Protein AF-A0A520JBQ4-F1 (afdb_monomer_lite)

Radius of gyration: 20.05 Å; chains: 1; bounding box: 49×31×52 Å

Sequence 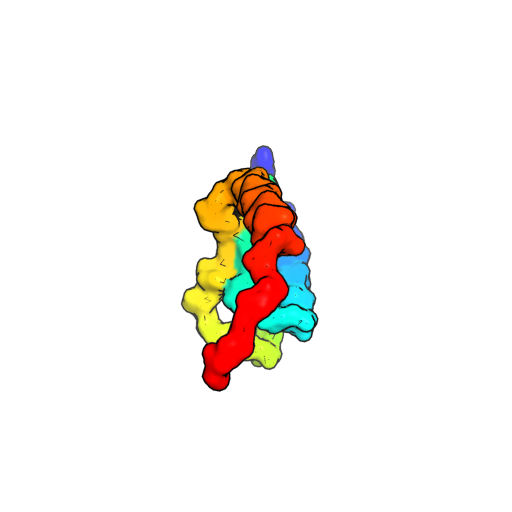(109 aa):
FAPADHPVWTGVAEALGQLCHTLVLTGIPRRIVIGGGVMGAGHLFPRVRAALTRSLGGYIALPEPTLVDTFVVPPALGGNAGPLGAIILGGQALGDSVGGSGSSAFMSY

Foldseek 3Di:
DDDPPDPVLLVVLLVLLVVVLVCCVPPVDPAAEDADPVVVPVSSLVSNLVNVVVVCVPVDCPPDPVCSDVHYYYDPCHPCPVVVVVVVVVVVVVVVVVVVPDDDDDDDD

Structure (mmCIF, N/CA/C/O backbone):
data_AF-A0A520JBQ4-F1
#
_entry.id   AF-A0A520JBQ4-F1
#
loop_
_atom_site.group_PDB
_atom_site.id
_atom_site.type_symbol
_atom_site.label_atom_id
_atom_site.label_alt_id
_atom_site.label_comp_id
_atom_site.label_asym_id
_atom_site.label_entity_id
_atom_site.label_seq_id
_atom_site.pdbx_PDB_ins_code
_atom_site.Cartn_x
_atom_site.Cartn_y
_atom_site.Cartn_z
_atom_site.occupancy
_atom_site.B_iso_or_equiv
_atom_site.auth_seq_id
_atom_site.auth_comp_id
_atom_site.auth_asym_id
_atom_site.auth_atom_id
_atom_site.pdbx_PDB_model_num
ATOM 1 N N . PHE A 1 1 ? 4.082 7.620 -19.250 1.00 69.38 1 PHE A N 1
ATOM 2 C CA . PHE A 1 1 ? 4.664 6.830 -18.142 1.00 69.38 1 PHE A CA 1
ATOM 3 C C . PHE A 1 1 ? 5.820 6.015 -18.707 1.00 69.38 1 PHE A C 1
ATOM 5 O O . PHE A 1 1 ? 5.753 5.692 -19.888 1.00 69.38 1 PHE A O 1
ATOM 12 N N . ALA A 1 2 ? 6.878 5.738 -17.939 1.00 85.75 2 ALA A N 1
ATOM 13 C CA . ALA A 1 2 ? 8.013 4.969 -18.460 1.00 85.75 2 ALA A CA 1
ATOM 14 C C . ALA A 1 2 ? 7.601 3.511 -18.788 1.00 85.75 2 ALA A C 1
ATOM 16 O O . ALA A 1 2 ? 6.736 2.972 -18.089 1.00 85.75 2 ALA A O 1
ATOM 17 N N . PRO A 1 3 ? 8.197 2.868 -19.813 1.00 91.19 3 PRO A N 1
ATOM 18 C CA . PRO A 1 3 ? 7.988 1.448 -20.123 1.00 91.19 3 PRO A CA 1
ATOM 19 C C . PRO A 1 3 ? 8.276 0.526 -18.929 1.00 91.19 3 PRO A C 1
ATOM 21 O O . PRO A 1 3 ? 9.061 0.885 -18.055 1.00 91.19 3 PRO A O 1
ATOM 24 N N . ALA A 1 4 ? 7.651 -0.654 -18.861 1.00 89.25 4 ALA A N 1
ATOM 25 C CA . ALA A 1 4 ? 7.715 -1.541 -17.687 1.00 89.25 4 ALA A CA 1
ATOM 26 C C . ALA A 1 4 ? 9.117 -2.109 -17.386 1.00 89.25 4 ALA A C 1
ATOM 28 O O . ALA A 1 4 ? 9.408 -2.503 -16.254 1.00 89.25 4 ALA A O 1
ATOM 29 N N . ASP A 1 5 ? 9.980 -2.162 -18.389 1.00 91.69 5 ASP A N 1
ATOM 30 C CA . ASP A 1 5 ? 11.382 -2.578 -18.354 1.00 91.69 5 ASP A CA 1
ATOM 31 C C . ASP A 1 5 ? 12.347 -1.435 -17.998 1.00 91.69 5 ASP A C 1
ATOM 33 O O . ASP A 1 5 ? 13.524 -1.676 -17.740 1.00 91.69 5 ASP A O 1
ATOM 37 N N . HIS A 1 6 ? 11.858 -0.194 -17.913 1.00 95.00 6 HIS A N 1
ATOM 38 C CA . HIS A 1 6 ? 12.690 0.955 -17.573 1.00 95.00 6 HIS A CA 1
ATOM 39 C C . HIS A 1 6 ? 13.306 0.814 -16.160 1.00 95.00 6 HIS A C 1
ATOM 41 O O . HIS A 1 6 ? 12.581 0.530 -15.198 1.00 95.00 6 HIS A O 1
ATOM 47 N N . PRO A 1 7 ? 14.614 1.092 -15.974 1.00 93.88 7 PRO A N 1
ATOM 48 C CA . PRO A 1 7 ? 15.334 0.836 -14.718 1.00 93.88 7 PRO A CA 1
ATOM 49 C C . PRO A 1 7 ? 14.810 1.626 -13.510 1.00 93.88 7 PRO A C 1
ATOM 51 O O . PRO A 1 7 ? 15.007 1.217 -12.367 1.00 93.88 7 PRO A O 1
ATOM 54 N N . VAL A 1 8 ? 14.088 2.730 -13.744 1.00 94.44 8 VAL A N 1
ATOM 55 C CA . VAL A 1 8 ? 13.431 3.522 -12.682 1.00 94.44 8 VAL A CA 1
ATOM 56 C C . VAL A 1 8 ? 12.547 2.666 -11.770 1.00 94.44 8 VAL A C 1
ATOM 58 O O . VAL A 1 8 ? 12.450 2.932 -10.574 1.00 94.44 8 VAL A O 1
ATOM 61 N N . TRP A 1 9 ? 11.928 1.612 -12.311 1.00 94.12 9 TRP A N 1
ATOM 62 C CA . TRP A 1 9 ? 10.999 0.782 -11.552 1.00 94.12 9 TRP A CA 1
ATOM 63 C C . TRP A 1 9 ? 11.669 -0.050 -10.469 1.00 94.12 9 TRP A C 1
ATOM 65 O O . TRP A 1 9 ? 10.999 -0.404 -9.502 1.00 94.12 9 TRP A O 1
ATOM 75 N N . THR A 1 10 ? 12.966 -0.329 -10.596 1.00 94.56 10 THR A N 1
ATOM 76 C CA . THR A 1 10 ? 13.732 -1.022 -9.556 1.00 94.56 10 THR A CA 1
ATOM 77 C C . THR A 1 10 ? 13.798 -0.165 -8.297 1.00 94.56 10 THR A C 1
ATOM 79 O O . THR A 1 10 ? 13.336 -0.601 -7.246 1.00 94.56 10 THR A O 1
ATOM 82 N N . GLY A 1 11 ? 14.247 1.089 -8.419 1.00 96.25 11 GLY A N 1
ATOM 83 C CA . GLY A 1 11 ? 14.330 2.006 -7.278 1.00 96.25 11 GLY A CA 1
ATOM 84 C C . GLY A 1 11 ? 12.961 2.328 -6.671 1.00 96.25 11 GLY A C 1
ATOM 85 O O . GLY A 1 11 ? 12.813 2.363 -5.452 1.00 96.25 11 GLY A O 1
ATOM 86 N N . VAL A 1 12 ? 11.926 2.488 -7.507 1.00 95.81 12 VAL A N 1
ATOM 87 C CA . VAL A 1 12 ? 10.544 2.685 -7.029 1.00 95.81 12 VAL A CA 1
ATOM 88 C C . VAL A 1 12 ? 10.062 1.480 -6.218 1.00 95.81 12 VAL A C 1
ATOM 90 O O . VAL A 1 12 ? 9.497 1.652 -5.138 1.00 95.81 12 VAL A O 1
ATOM 93 N N . ALA A 1 13 ? 10.289 0.260 -6.712 1.00 95.31 13 ALA A N 1
ATOM 94 C CA . ALA A 1 13 ? 9.874 -0.952 -6.016 1.00 95.31 13 ALA A CA 1
ATOM 95 C C . ALA A 1 13 ? 10.630 -1.158 -4.696 1.00 95.31 13 ALA A C 1
ATOM 97 O O . ALA A 1 13 ? 10.021 -1.580 -3.715 1.00 95.31 13 ALA A O 1
ATOM 98 N N . GLU A 1 14 ? 11.924 -0.835 -4.652 1.00 96.38 14 GLU A N 1
ATOM 99 C CA . GLU A 1 14 ? 12.738 -0.895 -3.433 1.00 96.38 14 GLU A CA 1
ATOM 100 C C . GLU A 1 14 ? 12.262 0.104 -2.378 1.00 96.38 14 GLU A C 1
ATOM 102 O O . GLU A 1 14 ? 12.025 -0.283 -1.233 1.00 96.38 14 GLU A O 1
ATOM 107 N N . ALA A 1 15 ? 12.027 1.360 -2.768 1.00 97.00 15 ALA A N 1
ATOM 108 C CA . ALA A 1 15 ? 11.523 2.387 -1.860 1.00 97.00 15 ALA A CA 1
ATOM 109 C C . ALA A 1 15 ? 10.153 2.009 -1.270 1.00 97.00 15 ALA A C 1
ATOM 111 O O . ALA A 1 15 ? 9.936 2.108 -0.061 1.00 97.00 15 ALA A O 1
ATOM 112 N N . LEU A 1 16 ? 9.234 1.519 -2.106 1.00 96.06 16 LEU A N 1
ATOM 113 C CA . LEU A 1 16 ? 7.917 1.057 -1.661 1.00 96.06 16 LEU A CA 1
ATOM 114 C C . LEU A 1 16 ? 7.998 -0.218 -0.811 1.00 96.06 16 LEU A C 1
ATOM 116 O O . LEU A 1 16 ? 7.237 -0.362 0.146 1.00 96.06 16 LEU A O 1
ATOM 120 N N . GLY A 1 17 ? 8.923 -1.128 -1.122 1.00 94.88 17 GLY A N 1
ATOM 121 C CA . GLY A 1 17 ? 9.202 -2.304 -0.301 1.00 94.88 17 GLY A CA 1
ATOM 122 C C . GLY A 1 17 ? 9.662 -1.914 1.104 1.00 94.88 17 GLY A C 1
ATOM 123 O O . GLY A 1 17 ? 9.151 -2.453 2.085 1.00 94.88 17 GLY A O 1
ATOM 124 N N . GLN A 1 18 ? 10.546 -0.918 1.213 1.00 96.44 18 GLN A N 1
ATOM 125 C CA . GLN A 1 18 ? 11.027 -0.414 2.499 1.00 96.44 18 GLN A CA 1
ATOM 126 C C . GLN A 1 18 ? 9.945 0.339 3.283 1.00 96.44 18 GLN A C 1
ATOM 128 O O . GLN A 1 18 ? 9.842 0.181 4.498 1.00 96.44 18 GLN A O 1
ATOM 133 N N . LEU A 1 19 ? 9.080 1.097 2.601 1.00 96.19 19 LEU A N 1
ATOM 134 C CA . LEU A 1 19 ? 7.882 1.671 3.219 1.00 96.19 19 LEU A CA 1
ATOM 135 C C . LEU A 1 19 ? 7.006 0.571 3.838 1.00 96.19 19 LEU A C 1
ATOM 137 O O . LEU A 1 19 ? 6.600 0.677 4.995 1.00 96.19 19 LEU A O 1
ATOM 141 N N . CYS A 1 20 ? 6.739 -0.500 3.086 1.00 94.06 20 CYS A N 1
ATOM 142 C CA . CYS A 1 20 ? 5.947 -1.622 3.580 1.00 94.06 20 CYS A CA 1
ATOM 143 C C . CYS A 1 20 ? 6.625 -2.318 4.768 1.00 94.06 20 CYS A C 1
ATOM 145 O O . CYS A 1 20 ? 5.937 -2.661 5.723 1.00 94.06 20 CYS A O 1
ATOM 147 N N . HIS A 1 21 ? 7.951 -2.487 4.744 1.00 93.88 21 HIS A N 1
ATOM 148 C CA . HIS A 1 21 ? 8.714 -3.048 5.862 1.00 93.88 21 HIS A CA 1
ATOM 149 C C . HIS A 1 21 ? 8.464 -2.247 7.142 1.00 93.88 21 HIS A C 1
ATOM 151 O O . HIS A 1 21 ? 8.103 -2.817 8.170 1.00 93.88 21 HIS A O 1
ATOM 157 N N . THR A 1 22 ? 8.589 -0.919 7.069 1.00 95.44 22 THR A N 1
ATOM 158 C CA . THR A 1 22 ? 8.346 -0.037 8.216 1.00 95.44 22 THR A CA 1
ATOM 159 C C . THR A 1 22 ? 6.928 -0.204 8.752 1.00 95.44 22 THR A C 1
ATOM 161 O O . THR A 1 22 ? 6.750 -0.353 9.958 1.00 95.44 22 THR A O 1
ATOM 164 N N . LEU A 1 23 ? 5.914 -0.240 7.881 1.00 94.06 23 LEU A N 1
ATOM 165 C CA . LEU A 1 23 ? 4.524 -0.475 8.294 1.00 94.06 23 LEU A CA 1
ATOM 166 C C . LEU A 1 23 ? 4.338 -1.838 8.971 1.00 94.06 23 LEU A C 1
ATOM 168 O O . LEU A 1 23 ? 3.632 -1.927 9.971 1.00 94.06 23 LEU A O 1
ATOM 172 N N . VAL A 1 24 ? 4.984 -2.887 8.456 1.00 91.19 24 VAL A N 1
ATOM 173 C CA . VAL A 1 24 ? 4.933 -4.231 9.043 1.00 91.19 24 VAL A CA 1
ATOM 174 C C . VAL A 1 24 ? 5.508 -4.235 10.459 1.00 91.19 24 VAL A C 1
ATOM 176 O O . VAL A 1 24 ? 4.843 -4.723 11.370 1.00 91.19 24 VAL A O 1
ATOM 179 N N . LEU A 1 25 ? 6.696 -3.658 10.657 1.00 91.69 25 LEU A N 1
ATOM 180 C CA . LEU A 1 25 ? 7.369 -3.666 11.961 1.00 91.69 25 LEU A CA 1
ATOM 181 C C . LEU A 1 25 ? 6.731 -2.729 12.993 1.00 91.69 25 LEU A C 1
ATOM 183 O O . LEU A 1 25 ? 6.898 -2.947 14.189 1.00 91.69 25 LEU A O 1
ATOM 187 N N . THR A 1 26 ? 6.019 -1.690 12.554 1.00 93.38 26 THR A N 1
ATOM 188 C CA . THR A 1 26 ? 5.438 -0.685 13.461 1.00 93.38 26 THR A CA 1
ATOM 189 C C . THR A 1 26 ? 3.964 -0.918 13.757 1.00 93.38 26 THR A C 1
ATOM 191 O O . THR A 1 26 ? 3.522 -0.677 14.876 1.00 93.38 26 THR A O 1
ATOM 194 N N . GLY A 1 27 ? 3.192 -1.367 12.766 1.00 87.81 27 GLY A N 1
ATOM 195 C CA . GLY A 1 27 ? 1.733 -1.428 12.853 1.00 87.81 27 GLY A CA 1
ATOM 196 C C . GLY A 1 27 ? 1.142 -2.833 12.808 1.00 87.81 27 GLY A C 1
ATOM 197 O O . GLY A 1 27 ? -0.060 -2.961 13.020 1.00 87.81 27 GLY A O 1
ATOM 198 N N . ILE A 1 28 ? 1.944 -3.862 12.498 1.00 87.06 28 ILE A N 1
ATOM 199 C CA . ILE A 1 28 ? 1.508 -5.263 12.322 1.00 87.06 28 ILE A CA 1
ATOM 200 C C . ILE A 1 28 ? 0.168 -5.339 11.548 1.00 87.06 28 ILE A C 1
ATOM 202 O O . ILE A 1 28 ? -0.832 -5.877 12.035 1.00 87.06 28 ILE A O 1
ATOM 206 N N . PRO A 1 29 ? 0.084 -4.729 10.349 1.00 88.69 29 PRO A N 1
ATOM 207 C CA . PRO A 1 29 ? -1.169 -4.633 9.626 1.00 88.69 29 PRO A CA 1
ATOM 208 C C . PRO A 1 29 ? -1.599 -6.019 9.148 1.00 88.69 29 PRO A C 1
ATOM 210 O O . PRO A 1 29 ? -0.773 -6.862 8.817 1.00 88.69 29 PRO A O 1
ATOM 213 N N . ARG A 1 30 ? -2.910 -6.236 9.018 1.00 87.88 30 ARG A N 1
ATOM 214 C CA . ARG A 1 30 ? -3.447 -7.444 8.363 1.00 87.88 30 ARG A CA 1
ATOM 215 C C . ARG A 1 30 ? -3.393 -7.362 6.834 1.00 87.88 30 ARG A C 1
ATOM 217 O O . ARG A 1 30 ? -3.458 -8.386 6.162 1.00 87.88 30 ARG A O 1
ATOM 224 N N . ARG A 1 31 ? -3.348 -6.143 6.288 1.00 88.94 31 ARG A N 1
ATOM 225 C CA . ARG A 1 31 ? -3.325 -5.840 4.852 1.00 88.94 31 ARG A CA 1
ATOM 226 C C . ARG A 1 31 ? -2.835 -4.410 4.631 1.00 88.94 31 ARG A C 1
ATOM 228 O O . ARG A 1 31 ? -3.216 -3.511 5.374 1.00 88.94 31 ARG A O 1
ATOM 235 N N . ILE A 1 32 ? -2.058 -4.206 3.576 1.00 92.38 32 ILE A N 1
ATOM 236 C CA . ILE A 1 32 ? -1.599 -2.913 3.074 1.00 92.38 32 ILE A CA 1
ATOM 237 C C . ILE A 1 32 ? -2.254 -2.680 1.708 1.00 92.38 32 ILE A C 1
ATOM 239 O O . ILE A 1 32 ? -2.016 -3.412 0.747 1.00 92.38 32 ILE A O 1
ATOM 243 N N . VAL A 1 33 ? -3.101 -1.657 1.616 1.00 93.44 33 VAL A N 1
ATOM 244 C CA . VAL A 1 33 ? -3.752 -1.261 0.361 1.00 93.44 33 VAL A CA 1
ATOM 245 C C . VAL A 1 33 ? -3.011 -0.056 -0.202 1.00 93.44 33 VAL A C 1
ATOM 247 O O . VAL A 1 33 ? -2.949 0.977 0.461 1.00 93.44 33 VAL A O 1
ATOM 250 N N . ILE A 1 34 ? -2.455 -0.171 -1.410 1.00 92.38 34 ILE A N 1
ATOM 251 C CA . ILE A 1 34 ? -1.683 0.913 -2.035 1.00 92.38 34 ILE A CA 1
ATOM 252 C C . ILE A 1 34 ? -2.331 1.315 -3.358 1.00 92.38 34 ILE A C 1
ATOM 254 O O . ILE A 1 34 ? -2.440 0.512 -4.282 1.00 92.38 34 ILE A O 1
ATOM 258 N N . GLY A 1 35 ? -2.771 2.572 -3.431 1.00 89.56 35 GLY A N 1
ATOM 259 C CA . GLY A 1 35 ? -3.324 3.196 -4.634 1.00 89.56 35 GLY A CA 1
ATOM 260 C C . GLY A 1 35 ? -2.404 4.272 -5.219 1.00 89.56 35 GLY A C 1
ATOM 261 O O . GLY A 1 35 ? -1.197 4.286 -4.983 1.00 89.56 35 GLY A O 1
ATOM 262 N N . GLY A 1 36 ? -2.995 5.205 -5.966 1.00 87.69 36 GLY A N 1
ATOM 263 C CA . GLY A 1 36 ? -2.280 6.309 -6.614 1.00 87.69 36 GLY A CA 1
ATOM 264 C C . GLY A 1 36 ? -1.752 5.961 -8.009 1.00 87.69 36 GLY A C 1
ATOM 265 O O . GLY A 1 36 ? -1.643 4.796 -8.386 1.00 87.69 36 GLY A O 1
ATOM 266 N N . GLY A 1 37 ? -1.427 6.994 -8.794 1.00 85.62 37 GLY A N 1
ATOM 267 C CA . GLY A 1 37 ? -1.080 6.840 -10.215 1.00 85.62 37 GLY A CA 1
ATOM 268 C C . GLY A 1 37 ? 0.155 5.972 -10.471 1.00 85.62 37 GLY A C 1
ATOM 269 O O . GLY A 1 37 ? 0.210 5.277 -11.480 1.00 85.62 37 GLY A O 1
ATOM 270 N N . VAL A 1 38 ? 1.110 5.952 -9.535 1.00 87.69 38 VAL A N 1
ATOM 271 C CA . VAL A 1 38 ? 2.327 5.135 -9.653 1.00 87.69 38 VAL A CA 1
ATOM 272 C C . VAL A 1 38 ? 2.012 3.648 -9.550 1.00 87.69 38 VAL A C 1
ATOM 274 O O . VAL A 1 38 ? 2.389 2.879 -10.429 1.00 87.69 38 VAL A O 1
ATOM 277 N N . MET A 1 39 ? 1.242 3.249 -8.537 1.00 90.81 39 MET A N 1
ATOM 278 C CA . MET A 1 39 ? 0.818 1.856 -8.360 1.00 90.81 39 MET A CA 1
ATOM 279 C C . MET A 1 39 ? -0.281 1.423 -9.337 1.00 90.81 39 MET A C 1
ATOM 281 O O . MET A 1 39 ? -0.629 0.245 -9.379 1.00 90.81 39 MET A O 1
ATOM 285 N N . GLY A 1 40 ? -0.786 2.340 -10.172 1.00 81.75 40 GLY A N 1
ATOM 286 C CA . GLY A 1 40 ? -1.606 2.006 -11.339 1.00 81.75 40 GLY A CA 1
ATOM 287 C C . GLY A 1 40 ? -0.849 1.181 -12.387 1.00 81.75 40 GLY A C 1
ATOM 288 O O . GLY A 1 40 ? -1.464 0.465 -13.176 1.00 81.75 40 GLY A O 1
ATOM 289 N N . ALA A 1 41 ? 0.488 1.215 -12.375 1.00 82.94 41 ALA A N 1
ATOM 290 C CA . ALA A 1 41 ? 1.309 0.314 -13.167 1.00 82.94 41 ALA A CA 1
ATOM 291 C C . ALA A 1 41 ? 1.326 -1.091 -12.536 1.00 82.94 41 ALA A C 1
ATOM 293 O O . ALA A 1 41 ? 2.157 -1.395 -11.683 1.00 82.94 41 ALA A O 1
ATOM 294 N N . GLY A 1 42 ? 0.418 -1.972 -12.975 1.00 81.38 42 GLY A N 1
ATOM 295 C CA . GLY A 1 42 ? 0.187 -3.291 -12.359 1.00 81.38 42 GLY A CA 1
ATOM 296 C C . GLY A 1 42 ? 1.425 -4.193 -12.217 1.00 81.38 42 GLY A C 1
ATOM 297 O O . GLY A 1 42 ? 1.483 -5.017 -11.307 1.00 81.38 42 GLY A O 1
ATOM 298 N N . HIS A 1 43 ? 2.457 -3.991 -13.042 1.00 89.44 43 HIS A N 1
ATOM 299 C CA . HIS A 1 43 ? 3.730 -4.714 -12.951 1.00 89.44 43 HIS A CA 1
ATOM 300 C C . HIS A 1 43 ? 4.549 -4.384 -11.685 1.00 89.44 43 HIS A C 1
ATOM 302 O O . HIS A 1 43 ? 5.513 -5.088 -11.380 1.00 89.44 43 HIS A O 1
ATOM 308 N N . LEU A 1 44 ? 4.204 -3.320 -10.949 1.00 92.75 44 LEU A N 1
ATOM 309 C CA . LEU A 1 44 ? 4.903 -2.938 -9.722 1.00 92.75 44 LEU A CA 1
ATOM 310 C C . LEU A 1 44 ? 4.525 -3.797 -8.521 1.00 92.75 44 LEU A C 1
ATOM 312 O O . LEU A 1 44 ? 5.386 -4.017 -7.673 1.00 92.75 44 LEU A O 1
ATOM 316 N N . PHE A 1 45 ? 3.301 -4.327 -8.446 1.00 92.56 45 PHE A N 1
ATOM 317 C CA . PHE A 1 45 ? 2.882 -5.134 -7.295 1.00 92.56 45 PHE A CA 1
ATOM 318 C C . PHE A 1 45 ? 3.818 -6.327 -7.045 1.00 92.56 45 PHE A C 1
ATOM 320 O O . PHE A 1 45 ? 4.358 -6.410 -5.942 1.00 92.56 45 PHE A O 1
ATOM 327 N N . PRO A 1 46 ? 4.128 -7.188 -8.036 1.00 91.50 46 PRO A N 1
ATOM 328 C CA . PRO A 1 46 ? 5.085 -8.278 -7.833 1.00 91.50 46 PRO A CA 1
ATOM 329 C C . PRO A 1 46 ? 6.476 -7.798 -7.389 1.00 91.50 46 PRO A C 1
ATOM 331 O O . PRO A 1 46 ? 7.108 -8.424 -6.540 1.00 91.50 46 PRO A O 1
ATOM 334 N N . ARG A 1 47 ? 6.949 -6.659 -7.915 1.00 93.56 47 ARG A N 1
ATOM 335 C CA . ARG A 1 47 ? 8.275 -6.108 -7.586 1.00 93.56 47 ARG A CA 1
ATOM 336 C C . ARG A 1 47 ? 8.344 -5.580 -6.153 1.00 93.56 47 ARG A C 1
ATOM 338 O O . ARG A 1 47 ? 9.309 -5.874 -5.451 1.00 93.56 47 ARG A O 1
ATOM 345 N N . VAL A 1 48 ? 7.317 -4.852 -5.709 1.00 93.69 48 VAL A N 1
ATOM 346 C CA . VAL A 1 48 ? 7.201 -4.334 -4.335 1.00 93.69 48 VAL A CA 1
ATOM 347 C C . VAL A 1 48 ? 7.099 -5.483 -3.336 1.00 93.69 48 VAL A C 1
ATOM 349 O O . VAL A 1 48 ? 7.796 -5.482 -2.325 1.00 93.69 48 VAL A O 1
ATOM 352 N N . ARG A 1 49 ? 6.283 -6.497 -3.644 1.00 91.88 49 ARG A N 1
ATOM 353 C CA . ARG A 1 49 ? 6.137 -7.714 -2.832 1.00 91.88 49 ARG A CA 1
ATOM 354 C C . ARG A 1 49 ? 7.481 -8.422 -2.652 1.00 91.88 49 ARG A C 1
ATOM 356 O O . ARG A 1 49 ? 7.884 -8.685 -1.524 1.00 91.88 49 ARG A O 1
ATOM 363 N N . ALA A 1 50 ? 8.222 -8.629 -3.741 1.00 91.06 50 ALA A N 1
ATOM 364 C CA . ALA A 1 50 ? 9.555 -9.223 -3.683 1.00 91.06 50 ALA A CA 1
ATOM 365 C C . ALA A 1 50 ? 10.558 -8.362 -2.890 1.00 91.06 50 ALA A C 1
ATOM 367 O O . ALA A 1 50 ? 11.373 -8.905 -2.145 1.00 91.06 50 ALA A O 1
ATOM 368 N N . ALA A 1 51 ? 10.513 -7.033 -3.033 1.00 93.19 51 ALA A N 1
ATOM 369 C CA . ALA A 1 51 ? 11.368 -6.118 -2.275 1.00 93.19 5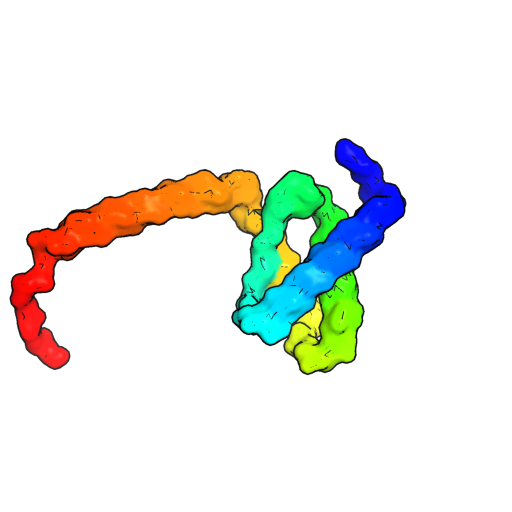1 ALA A CA 1
ATOM 370 C C . ALA A 1 51 ? 11.074 -6.165 -0.766 1.00 93.19 51 ALA A C 1
ATOM 372 O O . ALA A 1 51 ? 12.007 -6.241 0.030 1.00 93.19 51 ALA A O 1
ATOM 373 N N . LEU A 1 52 ? 9.796 -6.202 -0.377 1.00 92.00 52 LEU A N 1
ATOM 374 C CA . LEU A 1 52 ? 9.373 -6.374 1.013 1.00 92.00 52 LEU A CA 1
ATOM 375 C C . LEU A 1 52 ? 9.883 -7.698 1.596 1.00 92.00 52 LEU A C 1
ATOM 377 O O . LEU A 1 52 ? 10.490 -7.699 2.664 1.00 92.00 52 LEU A O 1
ATOM 381 N N . THR A 1 53 ? 9.679 -8.816 0.891 1.00 89.25 53 THR A N 1
ATOM 382 C CA . THR A 1 53 ? 10.141 -10.136 1.347 1.00 89.25 53 THR A CA 1
ATOM 383 C C . THR A 1 53 ? 11.653 -10.158 1.563 1.00 89.25 53 THR A C 1
ATOM 385 O O . THR A 1 53 ? 12.110 -10.640 2.597 1.00 89.25 53 THR A O 1
ATOM 388 N N . ARG A 1 54 ? 12.434 -9.587 0.632 1.00 91.50 54 ARG A N 1
ATOM 389 C CA . ARG A 1 54 ? 13.891 -9.455 0.804 1.00 91.50 54 ARG A CA 1
ATOM 390 C C . ARG A 1 54 ? 14.247 -8.589 2.011 1.00 91.50 54 ARG A C 1
ATOM 392 O O . ARG A 1 54 ? 15.119 -8.970 2.780 1.00 91.50 54 ARG A O 1
ATOM 399 N N . SER A 1 55 ? 13.568 -7.456 2.178 1.00 92.00 55 SER A N 1
ATOM 400 C CA . SER A 1 55 ? 13.826 -6.505 3.265 1.00 92.00 55 SER A CA 1
ATOM 401 C C . SER A 1 55 ? 13.524 -7.091 4.652 1.00 92.00 55 SER A C 1
ATOM 403 O O . SER A 1 55 ? 14.238 -6.807 5.608 1.00 92.00 55 SER A O 1
ATOM 405 N N . LEU A 1 56 ? 12.499 -7.939 4.782 1.00 89.50 56 LEU A N 1
ATOM 406 C CA . LEU A 1 56 ? 12.175 -8.593 6.055 1.00 89.50 56 LEU A CA 1
ATOM 407 C C . LEU A 1 56 ? 13.158 -9.706 6.434 1.00 89.50 56 LEU A C 1
ATOM 409 O O . LEU A 1 56 ? 13.229 -10.053 7.609 1.00 89.50 56 LEU A O 1
ATOM 413 N N . GLY A 1 57 ? 13.888 -10.285 5.475 1.00 87.69 57 GLY A N 1
ATOM 414 C CA . GLY A 1 57 ? 14.985 -11.223 5.746 1.00 87.69 57 GLY A CA 1
ATOM 415 C C . GLY A 1 57 ? 14.619 -12.440 6.609 1.00 87.69 57 GLY A C 1
ATOM 416 O O . GLY A 1 57 ? 15.490 -12.999 7.264 1.00 87.69 57 GLY A O 1
ATOM 417 N N . GLY A 1 58 ? 13.340 -12.829 6.658 1.00 82.75 58 GLY A N 1
ATOM 418 C CA . GLY A 1 58 ? 12.844 -13.913 7.517 1.00 82.75 58 GLY A CA 1
ATOM 419 C C . GLY A 1 58 ? 12.580 -13.532 8.981 1.00 82.75 58 GLY A C 1
ATOM 420 O O . GLY A 1 58 ? 12.225 -14.405 9.765 1.00 82.75 58 GLY A O 1
ATOM 421 N N . TYR A 1 59 ? 12.706 -12.256 9.360 1.00 82.38 59 TYR A N 1
ATOM 422 C CA . TYR A 1 59 ? 12.449 -11.781 10.727 1.00 82.38 59 TYR A CA 1
ATOM 423 C C . TYR A 1 59 ? 10.988 -11.970 11.159 1.00 82.38 59 TYR A C 1
ATOM 425 O O . TYR A 1 59 ? 10.702 -12.348 12.292 1.00 82.38 59 TYR A O 1
ATOM 433 N N . ILE A 1 60 ? 10.057 -11.734 10.236 1.00 74.81 60 ILE A N 1
ATOM 434 C CA . ILE A 1 60 ? 8.640 -12.051 10.404 1.00 74.81 60 ILE A CA 1
ATOM 435 C C . ILE A 1 60 ? 8.293 -13.121 9.383 1.00 74.81 60 ILE A C 1
ATOM 437 O O . ILE A 1 60 ? 8.520 -12.939 8.183 1.00 74.81 60 ILE A O 1
ATOM 441 N N . ALA A 1 61 ? 7.697 -14.212 9.862 1.00 65.69 61 ALA A N 1
ATOM 442 C CA . ALA A 1 61 ? 7.052 -15.199 9.014 1.00 65.69 61 ALA A CA 1
ATOM 443 C C . ALA A 1 61 ? 5.783 -14.576 8.411 1.00 65.69 61 ALA A C 1
ATOM 445 O O . ALA A 1 61 ? 4.675 -14.759 8.914 1.00 65.69 61 ALA A O 1
ATOM 446 N N . LEU A 1 62 ? 5.940 -13.793 7.340 1.00 64.19 62 LEU A N 1
ATOM 447 C CA . LEU A 1 62 ? 4.836 -13.589 6.409 1.00 64.19 62 LEU A CA 1
ATOM 448 C C . LEU A 1 62 ? 4.505 -14.984 5.859 1.00 64.19 62 LEU A C 1
ATOM 450 O O . LEU A 1 62 ? 5.430 -15.622 5.355 1.00 64.19 62 LEU A O 1
ATOM 454 N N . PRO A 1 63 ? 3.273 -15.503 5.998 1.00 52.88 63 PRO A N 1
ATOM 455 C CA . PRO A 1 63 ? 3.038 -16.911 5.700 1.00 52.88 63 PRO A CA 1
ATOM 456 C C . PRO A 1 63 ? 3.146 -17.151 4.185 1.00 52.88 63 PRO A C 1
ATOM 458 O O . PRO A 1 63 ? 2.221 -16.857 3.443 1.00 52.88 63 PRO A O 1
ATOM 461 N N . GLU A 1 64 ? 4.300 -17.647 3.739 1.00 53.91 64 GLU A N 1
ATOM 462 C CA . GLU A 1 64 ? 4.666 -17.987 2.359 1.00 53.91 64 GLU A CA 1
ATOM 463 C C . GLU A 1 64 ? 4.443 -16.895 1.262 1.00 53.91 64 GLU A C 1
ATOM 465 O O . GLU A 1 64 ? 3.705 -15.916 1.414 1.00 53.91 64 GLU A O 1
ATOM 470 N N . PRO A 1 65 ? 5.047 -17.064 0.067 1.00 52.97 65 PRO A N 1
ATOM 471 C CA . PRO A 1 65 ? 4.813 -16.214 -1.108 1.00 52.97 65 PRO A CA 1
ATOM 472 C C . PRO A 1 65 ? 3.332 -16.081 -1.510 1.00 52.97 65 PRO A C 1
ATOM 474 O O . PRO A 1 65 ? 2.958 -15.124 -2.185 1.00 52.97 65 PRO A O 1
ATOM 477 N N . THR A 1 66 ? 2.475 -17.005 -1.067 1.00 49.06 66 THR A N 1
ATOM 478 C CA . THR A 1 66 ? 1.035 -17.033 -1.353 1.00 49.06 66 THR A CA 1
ATOM 479 C C . THR A 1 66 ? 0.225 -15.971 -0.607 1.00 49.06 66 THR A C 1
ATOM 481 O O . THR A 1 66 ? -0.855 -15.616 -1.076 1.00 49.06 66 THR A O 1
ATOM 484 N N . LEU A 1 67 ? 0.715 -15.402 0.506 1.00 55.50 67 LEU A N 1
ATOM 485 C CA . LEU A 1 67 ? 0.015 -14.292 1.172 1.00 55.50 67 LEU A CA 1
ATOM 486 C C . LEU A 1 6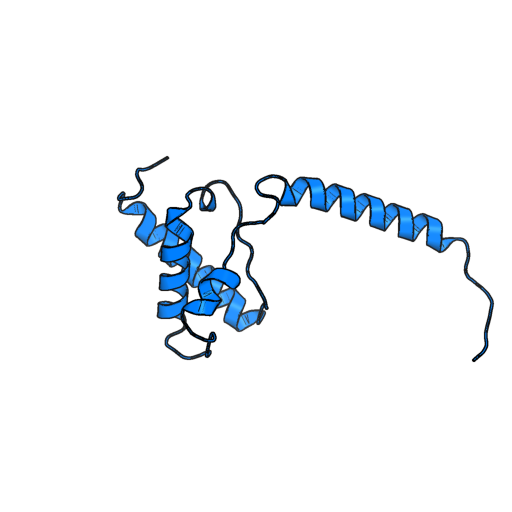7 ? 0.421 -12.913 0.684 1.00 55.50 67 LEU A C 1
ATOM 488 O O . LEU A 1 67 ? -0.374 -11.986 0.848 1.00 55.50 67 LEU A O 1
ATOM 492 N N . VAL A 1 68 ? 1.577 -12.739 0.042 1.00 58.62 68 VAL A N 1
ATOM 493 C CA . VAL A 1 68 ? 2.002 -11.395 -0.387 1.00 58.62 68 VAL A CA 1
ATOM 494 C C . VAL A 1 68 ? 1.034 -10.808 -1.422 1.00 58.62 68 VAL A C 1
ATOM 496 O O . VAL A 1 68 ? 0.791 -9.598 -1.431 1.00 58.62 68 VAL A O 1
ATOM 499 N N . ASP A 1 69 ? 0.381 -11.683 -2.193 1.00 67.62 69 ASP A N 1
ATOM 500 C CA . ASP A 1 69 ? -0.661 -11.330 -3.155 1.00 67.62 69 ASP A CA 1
ATOM 501 C C . ASP A 1 69 ? -1.962 -10.830 -2.527 1.00 67.62 69 ASP A C 1
ATOM 503 O O . ASP A 1 69 ? -2.705 -10.080 -3.160 1.00 67.62 69 ASP A O 1
ATOM 507 N N . THR A 1 70 ? -2.199 -11.186 -1.266 1.00 78.88 70 THR A N 1
ATOM 508 C CA . THR A 1 70 ? -3.368 -10.774 -0.472 1.00 78.88 70 THR A CA 1
ATOM 509 C C . THR A 1 70 ? -3.038 -9.705 0.575 1.00 78.88 70 THR A C 1
ATOM 511 O O . THR A 1 70 ? -3.947 -9.089 1.147 1.00 78.88 70 THR A O 1
ATOM 514 N N . PHE A 1 71 ? -1.740 -9.477 0.802 1.00 86.69 71 PHE A N 1
ATOM 515 C CA . PHE A 1 71 ? -1.206 -8.583 1.816 1.00 86.69 71 PHE A CA 1
ATOM 516 C C . PHE A 1 71 ? -0.942 -7.182 1.272 1.00 86.69 71 PHE A C 1
ATOM 518 O O . PHE A 1 71 ? -1.499 -6.234 1.810 1.00 86.69 71 PHE A O 1
ATOM 525 N N . VAL A 1 72 ? -0.153 -7.038 0.199 1.00 91.50 72 VAL A N 1
ATOM 526 C CA . VAL A 1 72 ? 0.050 -5.749 -0.490 1.00 91.50 72 VAL A CA 1
ATOM 527 C C . VAL A 1 72 ? -0.802 -5.745 -1.750 1.00 91.50 72 VAL A C 1
ATOM 529 O O . VAL A 1 72 ? -0.461 -6.423 -2.720 1.00 91.50 72 VAL A O 1
ATOM 532 N N . VAL A 1 73 ? -1.920 -5.018 -1.745 1.00 91.81 73 VAL A N 1
ATOM 533 C CA . VAL A 1 73 ? -2.966 -5.135 -2.779 1.00 91.81 73 VAL A CA 1
ATOM 534 C C . VAL A 1 73 ? -3.392 -3.787 -3.360 1.00 91.81 73 VAL A C 1
ATOM 536 O O . VAL A 1 73 ? -3.289 -2.765 -2.674 1.00 91.81 73 VAL A O 1
ATOM 539 N N . PRO A 1 74 ? -3.901 -3.761 -4.607 1.00 93.12 74 PRO A N 1
ATOM 540 C CA . PRO A 1 74 ? -4.563 -2.574 -5.127 1.00 93.12 74 PRO A CA 1
ATOM 541 C C . PRO A 1 74 ? -5.875 -2.306 -4.371 1.00 93.12 74 PRO A C 1
ATOM 543 O O . PRO A 1 74 ? -6.500 -3.239 -3.854 1.00 93.12 74 PRO A O 1
ATOM 546 N N . PRO A 1 75 ? -6.337 -1.046 -4.317 1.00 92.75 75 PRO A N 1
ATOM 547 C CA . PRO A 1 75 ? -7.661 -0.734 -3.799 1.00 92.75 75 PRO A CA 1
ATOM 548 C C . PRO A 1 75 ? -8.734 -1.406 -4.661 1.00 92.75 75 PRO A C 1
ATOM 550 O O . PRO A 1 75 ? -8.782 -1.196 -5.871 1.00 92.75 75 PRO A O 1
ATOM 553 N N . ALA A 1 76 ? -9.637 -2.161 -4.031 1.00 91.50 76 ALA A N 1
ATOM 554 C CA . ALA A 1 76 ? -10.737 -2.840 -4.727 1.00 91.50 76 ALA A CA 1
ATOM 555 C C . ALA A 1 76 ? -11.678 -1.861 -5.456 1.00 91.50 76 ALA A C 1
ATOM 557 O O . ALA A 1 76 ? -12.263 -2.198 -6.478 1.00 91.50 76 ALA A O 1
ATOM 558 N N . LEU A 1 77 ? -11.785 -0.630 -4.947 1.00 92.12 77 LEU A N 1
ATOM 559 C CA . LEU A 1 77 ? -12.580 0.450 -5.537 1.00 92.12 77 LEU A CA 1
ATOM 560 C C . LEU A 1 77 ? -11.778 1.307 -6.533 1.00 92.12 77 LEU A C 1
ATOM 562 O O . LEU A 1 77 ? -12.273 2.330 -7.004 1.00 92.12 77 LEU A O 1
ATOM 566 N N . GLY A 1 78 ? -10.530 0.934 -6.836 1.00 90.00 78 GLY A N 1
ATOM 567 C CA . GLY A 1 78 ? -9.655 1.700 -7.719 1.00 90.00 78 GLY A CA 1
ATOM 568 C C . GLY A 1 78 ? -9.527 3.162 -7.281 1.00 90.00 78 GLY A C 1
ATOM 569 O O . GLY A 1 78 ? -9.373 3.463 -6.095 1.00 90.00 78 GLY A O 1
ATOM 570 N N . GLY A 1 79 ? -9.641 4.081 -8.245 1.00 90.19 79 GLY A N 1
ATOM 571 C CA . GLY A 1 79 ? -9.612 5.530 -8.003 1.00 90.19 79 GLY A CA 1
ATOM 572 C C . GLY A 1 79 ? -10.765 6.064 -7.142 1.00 90.19 79 GLY A C 1
ATOM 573 O O . GLY A 1 79 ? -10.685 7.190 -6.659 1.00 90.19 79 GLY A O 1
ATOM 574 N N . ASN A 1 80 ? -11.802 5.259 -6.890 1.00 93.44 80 ASN A N 1
ATOM 575 C CA . ASN A 1 80 ? -12.970 5.672 -6.114 1.00 93.44 80 ASN A CA 1
ATOM 576 C C . ASN A 1 80 ? -12.826 5.416 -4.609 1.00 93.44 80 ASN A C 1
ATOM 578 O O . ASN A 1 80 ? -13.699 5.828 -3.850 1.00 93.44 80 ASN A O 1
ATOM 582 N N . ALA A 1 81 ? -11.746 4.770 -4.153 1.00 92.50 81 ALA A N 1
ATOM 583 C CA . ALA A 1 81 ? -11.558 4.467 -2.732 1.00 92.50 81 ALA A CA 1
ATOM 584 C C . ALA A 1 81 ? -11.599 5.725 -1.839 1.00 92.50 81 ALA A C 1
ATOM 586 O O . ALA A 1 81 ? -12.206 5.696 -0.773 1.00 92.50 81 ALA A O 1
ATOM 587 N N . GLY A 1 82 ? -11.007 6.837 -2.293 1.00 92.69 82 GLY A N 1
ATOM 588 C CA . GLY A 1 82 ? -11.039 8.118 -1.578 1.00 92.69 82 GLY A CA 1
ATOM 589 C C . GLY A 1 82 ? -12.430 8.769 -1.573 1.00 92.69 82 GLY A C 1
ATOM 590 O O . GLY A 1 82 ? -12.998 8.950 -0.496 1.00 92.69 82 GLY A O 1
ATOM 591 N N . PRO A 1 83 ? -13.011 9.086 -2.749 1.00 96.06 83 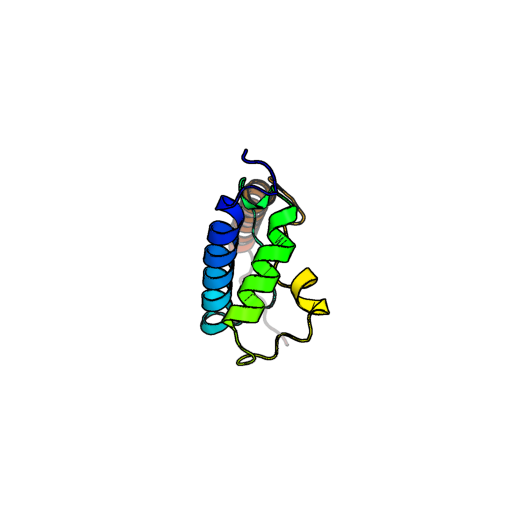PRO A N 1
ATOM 592 C CA . PRO A 1 83 ? -14.330 9.714 -2.833 1.00 96.06 83 PRO A CA 1
ATOM 593 C C . PRO A 1 83 ? -15.439 8.928 -2.122 1.00 96.06 83 PRO A C 1
ATOM 595 O O . PRO A 1 83 ? -16.218 9.513 -1.374 1.00 96.06 83 PRO A O 1
ATOM 598 N N . LEU A 1 84 ? -15.489 7.601 -2.291 1.00 96.62 84 LEU A N 1
ATOM 599 C CA . LEU A 1 84 ? -16.489 6.768 -1.615 1.00 96.62 84 LEU A CA 1
ATOM 600 C C . LEU A 1 84 ? -16.261 6.720 -0.100 1.00 96.62 84 LEU A C 1
ATOM 602 O O . LEU A 1 84 ? -17.228 6.720 0.657 1.00 96.62 84 LEU A O 1
ATOM 606 N N . GLY A 1 85 ? -15.002 6.750 0.349 1.00 95.00 85 GLY A N 1
ATOM 607 C CA . GLY A 1 85 ? -14.673 6.883 1.767 1.00 95.00 85 GLY A CA 1
ATOM 608 C C . GLY A 1 85 ? -15.241 8.166 2.379 1.00 95.00 85 GLY A C 1
ATOM 60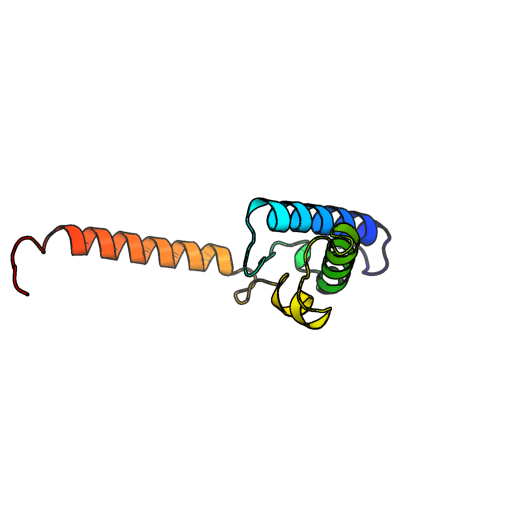9 O O . GLY A 1 85 ? -15.838 8.117 3.449 1.00 95.00 85 GLY A O 1
ATOM 610 N N . ALA A 1 86 ? -15.140 9.299 1.676 1.00 97.31 86 ALA A N 1
ATOM 611 C CA . ALA A 1 86 ? -15.707 10.568 2.137 1.00 97.31 86 ALA A CA 1
ATOM 612 C C . ALA A 1 86 ? -17.242 10.528 2.243 1.00 97.31 86 ALA A C 1
ATOM 614 O O . ALA A 1 86 ? -17.804 11.038 3.210 1.00 97.31 86 ALA A O 1
ATOM 615 N N . ILE A 1 87 ? -17.921 9.880 1.289 1.00 97.56 87 ILE A N 1
ATOM 616 C CA . ILE A 1 87 ? -19.381 9.695 1.335 1.00 97.56 87 ILE A CA 1
ATOM 617 C C . ILE A 1 87 ? -19.780 8.846 2.549 1.00 97.56 87 ILE A C 1
ATOM 619 O O . ILE A 1 87 ? -20.712 9.209 3.266 1.00 97.56 87 ILE A O 1
ATOM 623 N N . ILE A 1 88 ? -19.060 7.748 2.810 1.00 97.06 88 ILE A N 1
ATOM 624 C CA . ILE A 1 88 ? -19.308 6.885 3.976 1.00 97.06 88 ILE A CA 1
ATOM 625 C C . ILE A 1 88 ? -19.126 7.673 5.277 1.00 97.06 88 ILE A C 1
ATOM 627 O O . ILE A 1 88 ? -20.007 7.626 6.132 1.00 97.06 88 ILE A O 1
ATOM 631 N N . LEU A 1 89 ? -18.035 8.436 5.403 1.00 97.12 89 LEU A N 1
ATOM 632 C CA . LEU A 1 89 ? -17.785 9.278 6.577 1.00 97.12 89 LEU A CA 1
ATOM 633 C C . LEU A 1 89 ? -18.907 10.307 6.793 1.00 97.12 89 LEU A C 1
ATOM 635 O O . LEU A 1 89 ? -19.340 10.510 7.924 1.00 97.12 89 LEU A O 1
ATOM 639 N N . GLY A 1 90 ? -19.425 10.918 5.721 1.00 97.44 90 GLY A N 1
ATOM 640 C CA . GLY A 1 90 ? -20.564 11.838 5.802 1.00 97.44 90 GLY A CA 1
ATOM 641 C C . GLY A 1 90 ? -21.852 11.157 6.277 1.00 97.44 90 GLY A C 1
ATOM 642 O O . GLY A 1 90 ? -22.558 11.695 7.127 1.00 97.44 90 GLY A O 1
ATOM 643 N N . GLY A 1 91 ? -22.133 9.950 5.778 1.00 97.00 91 GLY A N 1
ATOM 644 C CA . GLY A 1 91 ? -23.268 9.144 6.234 1.00 97.00 91 GLY A CA 1
ATOM 645 C C . GLY A 1 91 ? -23.161 8.743 7.708 1.00 97.00 91 GLY A C 1
ATOM 646 O O . GLY A 1 91 ? -24.154 8.813 8.428 1.00 97.00 91 GLY A O 1
ATOM 647 N N . GLN A 1 92 ? -21.960 8.383 8.171 1.00 96.25 92 GLN A N 1
ATOM 648 C CA . GLN A 1 92 ? -21.692 8.074 9.581 1.00 96.25 92 GLN A CA 1
ATOM 649 C C . GLN A 1 92 ? -21.906 9.300 10.474 1.00 96.25 92 GLN A C 1
ATOM 651 O O . GLN A 1 92 ? -22.650 9.216 11.444 1.00 96.25 92 GLN A O 1
ATOM 656 N N . ALA A 1 93 ? -21.362 10.460 10.097 1.00 96.19 93 ALA A N 1
ATOM 657 C CA . ALA A 1 93 ? -21.552 11.700 10.848 1.00 96.19 93 ALA A CA 1
ATOM 658 C C . ALA A 1 93 ? -23.032 12.126 10.931 1.00 96.19 93 ALA A C 1
ATOM 660 O O . ALA A 1 93 ? -23.486 12.630 11.962 1.00 96.19 93 ALA A O 1
ATOM 661 N N . LEU A 1 94 ? -23.808 11.905 9.863 1.00 95.31 94 LEU A N 1
ATOM 662 C CA . LEU A 1 94 ? -25.252 12.144 9.879 1.00 95.31 94 LEU A CA 1
ATOM 663 C C . LEU A 1 94 ? -25.979 11.150 10.800 1.00 95.31 94 LEU A C 1
ATOM 665 O O . LEU A 1 94 ? -26.855 11.546 11.562 1.00 95.31 94 LEU A O 1
ATOM 669 N N . GLY A 1 95 ? -25.597 9.872 10.769 1.00 92.25 95 GLY A N 1
ATOM 670 C CA . GLY A 1 95 ? -26.136 8.848 11.667 1.00 92.25 95 GLY A CA 1
ATOM 671 C C . GLY A 1 95 ? -25.866 9.153 13.143 1.00 92.25 95 GLY A C 1
ATOM 672 O O . GLY A 1 95 ? -26.784 9.087 13.958 1.00 92.25 95 GLY A O 1
ATOM 673 N N . ASP A 1 96 ? -24.643 9.571 13.471 1.00 87.81 96 ASP A N 1
ATOM 674 C CA . ASP A 1 96 ? -24.233 9.916 14.836 1.00 87.81 96 ASP A CA 1
ATOM 675 C C . ASP A 1 96 ? -24.948 11.177 15.350 1.00 87.81 96 ASP A C 1
ATOM 677 O O . ASP A 1 96 ? -25.363 11.243 16.508 1.00 87.81 96 ASP A O 1
ATOM 681 N N . SER A 1 97 ? -25.158 12.174 14.482 1.00 76.94 97 SER A N 1
ATOM 682 C CA . SER A 1 97 ? -25.881 13.405 14.840 1.00 76.94 97 SER A CA 1
ATOM 683 C C . SER A 1 97 ? -27.391 13.195 15.004 1.00 76.94 97 SER A C 1
ATOM 685 O O . SER A 1 97 ? -27.999 13.827 15.868 1.00 76.94 97 SER A O 1
ATOM 687 N N . VAL A 1 98 ? -27.996 12.275 14.246 1.00 68.06 98 VAL A N 1
ATOM 688 C CA . VAL A 1 98 ? -29.412 11.895 14.402 1.00 68.06 98 VAL A CA 1
ATOM 689 C C . VAL A 1 98 ? -29.613 10.953 15.603 1.00 68.06 98 VAL A C 1
ATOM 691 O O . VAL A 1 98 ? -30.624 11.056 16.296 1.00 68.06 98 VAL A O 1
ATOM 694 N N . GLY A 1 99 ? -28.637 10.091 15.913 1.00 58.44 99 GLY A N 1
ATOM 695 C CA . GLY A 1 99 ? -28.644 9.198 17.082 1.00 58.44 99 GLY A CA 1
ATOM 696 C C . GLY A 1 99 ? -28.340 9.883 18.424 1.00 58.44 99 GLY A C 1
ATOM 697 O O . GLY A 1 99 ? -28.708 9.364 19.477 1.00 58.44 99 GLY A O 1
ATOM 698 N N . GLY A 1 100 ? -27.731 11.074 18.409 1.00 51.75 100 GLY A N 1
ATOM 699 C CA . GLY A 1 100 ? -27.377 11.849 19.607 1.00 51.75 100 GLY A CA 1
ATOM 700 C C . GLY A 1 100 ? -28.534 12.569 20.315 1.00 51.75 100 GLY A C 1
ATOM 701 O O . GLY A 1 100 ? -28.302 13.208 21.338 1.00 51.75 100 GLY A O 1
ATOM 702 N N . SER A 1 101 ? -29.771 12.479 19.809 1.00 52.22 101 SER A N 1
ATOM 703 C CA . SER A 1 101 ? -30.947 13.165 20.384 1.00 52.22 101 SER A CA 1
ATOM 704 C C . SER A 1 101 ? -32.035 12.227 20.933 1.00 52.22 101 SER A C 1
ATOM 706 O O . SER A 1 101 ? -33.139 12.684 21.220 1.00 52.22 101 SER A O 1
ATOM 708 N N . GLY A 1 102 ? -31.762 10.928 21.109 1.00 52.19 102 GLY A N 1
ATOM 709 C CA . GLY A 1 102 ? -32.814 9.988 21.512 1.00 52.19 102 GLY A CA 1
ATOM 710 C C . GLY A 1 102 ? -32.352 8.650 22.077 1.00 52.19 102 GLY A C 1
ATOM 711 O O . GLY A 1 102 ? -32.773 7.618 21.573 1.00 52.19 102 GLY A O 1
ATOM 712 N N . SER A 1 103 ? -31.530 8.645 23.130 1.00 52.44 103 SER A N 1
ATOM 713 C CA . SER A 1 103 ? -31.463 7.490 24.040 1.00 52.44 103 SER A CA 1
ATOM 714 C C . SER A 1 103 ? -30.871 7.879 25.397 1.00 52.44 103 SER A C 1
ATOM 716 O O . SER A 1 103 ? -29.753 7.504 25.748 1.00 52.44 103 SER A O 1
ATOM 718 N N . SER A 1 104 ? -31.648 8.617 26.189 1.00 50.53 104 SER A N 1
ATOM 719 C CA . SER A 1 104 ? -31.623 8.463 27.642 1.00 50.53 104 SER A CA 1
ATOM 720 C C . SER A 1 104 ? -32.880 7.687 28.054 1.00 50.53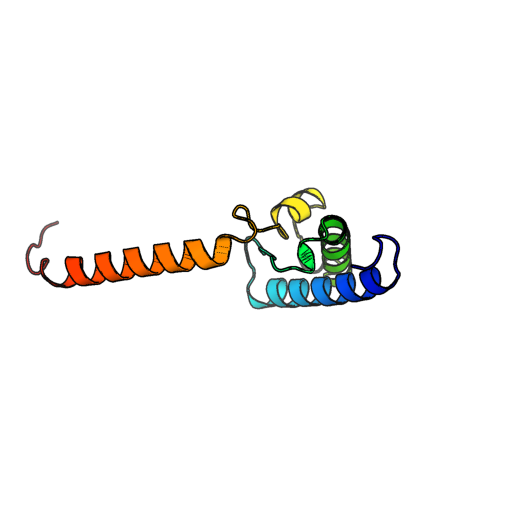 104 SER A C 1
ATOM 722 O O . SER A 1 104 ? -33.972 7.977 27.577 1.00 50.53 104 SER A O 1
ATOM 724 N N . ALA A 1 105 ? -32.679 6.700 28.933 1.00 50.28 105 ALA A N 1
ATOM 725 C CA . ALA A 1 105 ? -33.640 5.730 29.477 1.00 50.28 105 ALA A CA 1
ATOM 726 C C . ALA A 1 105 ? -33.987 4.521 28.579 1.00 50.28 105 ALA A C 1
ATOM 728 O O . ALA A 1 105 ? -34.879 4.584 27.744 1.00 50.28 105 ALA A O 1
ATOM 729 N N . PHE A 1 106 ? -33.385 3.358 28.856 1.00 44.00 106 PHE A N 1
ATOM 730 C CA . PHE A 1 106 ? -33.965 2.407 29.816 1.00 44.00 106 PHE A CA 1
ATOM 731 C C . PHE A 1 106 ? -32.957 1.301 30.185 1.00 44.00 106 PHE A C 1
ATOM 733 O O . PHE A 1 106 ? -32.169 0.844 29.363 1.00 44.00 106 PHE A O 1
ATOM 740 N N . MET A 1 107 ? -32.973 0.942 31.465 1.00 48.78 107 MET A N 1
ATOM 741 C CA . MET A 1 107 ? -32.194 -0.104 32.130 1.00 48.78 107 MET A CA 1
ATOM 742 C C . MET A 1 107 ? -32.800 -1.501 31.866 1.00 48.78 107 MET A C 1
ATOM 744 O O . MET A 1 107 ? -33.897 -1.588 31.327 1.00 48.78 107 MET A O 1
ATOM 748 N N . SER A 1 108 ? -32.122 -2.554 32.346 1.00 38.59 108 SER A N 1
ATOM 749 C CA . SER A 1 108 ? -32.528 -3.980 32.402 1.00 38.59 108 SER A CA 1
ATOM 750 C C . SER A 1 108 ? -32.127 -4.771 31.147 1.00 38.59 108 SER A C 1
ATOM 752 O O . SER A 1 108 ? -32.693 -4.575 30.080 1.00 38.59 108 SER A O 1
ATOM 754 N N . TYR A 1 109 ? -31.125 -5.651 31.186 1.00 46.75 109 TYR A N 1
ATOM 755 C CA . TYR A 1 109 ? -30.815 -6.696 32.175 1.00 46.75 109 TYR A CA 1
ATOM 756 C C . TYR A 1 109 ? -29.302 -6.919 32.316 1.00 46.75 109 TYR A C 1
ATOM 758 O O . TYR A 1 109 ? -28.593 -6.715 31.305 1.00 46.75 109 TYR A O 1
#

Secondary structure (DSSP, 8-state):
---TT-THHHHHHHHHHHHHHHHHHHH--S-EE--STTTTSTTHHHHHHHHHHHHHTTSS---HHHHHHHHEE--TTGGGHHHHHHHHHHHHHHHHHHHTTS-------

pLDDT: mean 84.06, std 15.75, range [38.59, 97.56]